Protein AF-A0A0A9WUF3-F1 (afdb_monomer)

Radius of gyration: 30.45 Å; Cα contacts (8 Å, |Δi|>4): 193; chains: 1; bounding box: 45×30×97 Å

Mean predicted aligned error: 12.53 Å

Organism: Lygus hesperus (NCBI:txid30085)

Nearest PDB structures (foldseek):
  1m4u-assembly1_A-2  TM=8.320E-01  e=3.998E-07  Homo sapiens
  7ag0-assembly1_A-2  TM=7.545E-01  e=5.112E-06  Homo sapiens

Structure (mmCIF, N/CA/C/O backbone):
data_AF-A0A0A9WUF3-F1
#
_entry.id   AF-A0A0A9WUF3-F1
#
loop_
_atom_site.group_PDB
_atom_site.id
_atom_site.type_symbol
_atom_site.label_atom_id
_atom_site.label_alt_id
_atom_site.label_comp_id
_atom_site.label_asym_id
_atom_site.label_entity_id
_atom_site.label_seq_id
_atom_site.pdbx_PDB_ins_code
_atom_site.Cartn_x
_atom_site.Cartn_y
_atom_site.Cartn_z
_atom_site.occupancy
_atom_site.B_iso_or_equiv
_atom_site.auth_seq_id
_atom_site.auth_comp_id
_atom_site.auth_asym_id
_atom_site.auth_atom_id
_atom_site.pdbx_PDB_model_num
ATOM 1 N N . ASP A 1 1 ? 13.570 7.208 -29.100 1.00 74.56 1 ASP A N 1
ATOM 2 C CA . ASP A 1 1 ? 14.923 6.915 -28.582 1.00 74.56 1 ASP A CA 1
ATOM 3 C C . ASP A 1 1 ? 14.990 5.511 -27.992 1.00 74.56 1 ASP A C 1
ATOM 5 O O . ASP A 1 1 ? 14.572 5.299 -26.862 1.00 74.56 1 ASP A O 1
ATOM 9 N N . THR A 1 2 ? 15.529 4.544 -28.737 1.00 91.00 2 THR A N 1
ATOM 10 C CA . THR A 1 2 ? 15.518 3.106 -28.384 1.00 91.00 2 THR A CA 1
ATOM 11 C C . THR A 1 2 ? 16.230 2.774 -27.067 1.00 91.00 2 THR A C 1
ATOM 13 O O . THR A 1 2 ? 15.777 1.919 -26.310 1.00 91.00 2 THR A O 1
ATOM 16 N N . VAL A 1 3 ? 17.326 3.473 -26.757 1.00 91.56 3 VAL A N 1
ATOM 17 C CA . VAL A 1 3 ? 18.099 3.275 -25.516 1.00 91.56 3 VAL A CA 1
ATOM 18 C C . VAL A 1 3 ? 17.328 3.763 -24.288 1.00 91.56 3 VAL A C 1
ATOM 20 O O . VAL A 1 3 ? 17.367 3.124 -23.237 1.00 91.56 3 VAL A O 1
ATOM 23 N N . ARG A 1 4 ? 16.597 4.876 -24.420 1.00 92.56 4 ARG A N 1
ATOM 24 C CA . ARG A 1 4 ? 15.766 5.421 -23.340 1.00 92.56 4 ARG A CA 1
ATOM 25 C C . ARG A 1 4 ? 14.640 4.452 -22.996 1.00 92.56 4 ARG A C 1
ATOM 27 O O . ARG A 1 4 ? 14.452 4.149 -21.821 1.00 92.56 4 ARG A O 1
ATOM 34 N N . ASP A 1 5 ? 13.950 3.933 -24.007 1.00 93.19 5 ASP A N 1
ATOM 35 C CA . ASP A 1 5 ? 12.847 2.986 -23.820 1.00 93.19 5 ASP A CA 1
ATOM 36 C C . ASP A 1 5 ? 13.339 1.674 -23.198 1.00 93.19 5 ASP A C 1
ATOM 38 O O . ASP A 1 5 ? 12.719 1.151 -22.270 1.00 93.19 5 ASP A O 1
ATOM 42 N N . TRP A 1 6 ? 14.508 1.187 -23.630 1.00 90.75 6 TRP A N 1
ATOM 43 C CA . TRP A 1 6 ? 15.162 0.028 -23.022 1.00 90.75 6 TRP A CA 1
ATOM 44 C C . TRP A 1 6 ? 15.483 0.253 -21.539 1.00 90.75 6 TRP A C 1
ATOM 46 O O . TRP A 1 6 ? 15.194 -0.608 -20.705 1.00 90.75 6 TRP A O 1
ATOM 56 N N . LEU A 1 7 ? 16.041 1.417 -21.190 1.00 90.75 7 LEU A N 1
ATOM 57 C CA . LEU A 1 7 ? 16.404 1.733 -19.809 1.00 90.75 7 LEU A CA 1
ATOM 58 C C . LEU A 1 7 ? 15.163 1.859 -18.918 1.00 90.75 7 LEU A C 1
ATOM 60 O O . LEU A 1 7 ? 15.149 1.322 -17.810 1.00 90.75 7 LEU A O 1
ATOM 64 N N . VAL A 1 8 ? 14.105 2.510 -19.414 1.00 91.69 8 VAL A N 1
ATOM 65 C CA . VAL A 1 8 ? 12.817 2.616 -18.713 1.00 91.69 8 VAL A CA 1
ATOM 66 C C . VAL A 1 8 ? 12.200 1.235 -18.524 1.00 91.69 8 VAL A C 1
ATOM 68 O O . VAL A 1 8 ? 11.824 0.889 -17.406 1.00 91.69 8 VAL A O 1
ATOM 71 N N . SER A 1 9 ? 12.149 0.409 -19.571 1.00 89.88 9 SER A N 1
ATOM 72 C CA . SER A 1 9 ? 11.606 -0.949 -19.477 1.00 89.88 9 SER A CA 1
ATOM 73 C C . SER A 1 9 ? 12.379 -1.818 -18.484 1.00 89.88 9 SER A C 1
ATOM 75 O O . SER A 1 9 ? 11.768 -2.645 -17.813 1.00 89.88 9 SER A O 1
ATOM 77 N N . ARG A 1 10 ? 13.702 -1.648 -18.380 1.00 89.44 10 ARG A N 1
ATOM 78 C CA . ARG A 1 10 ? 14.541 -2.406 -17.443 1.00 89.44 10 ARG A CA 1
ATOM 79 C C . ARG A 1 10 ? 14.399 -1.920 -15.999 1.00 89.44 10 ARG A C 1
ATOM 81 O O . ARG A 1 10 ? 14.361 -2.743 -15.088 1.00 89.44 10 ARG A O 1
ATOM 88 N N . GLY A 1 11 ? 14.312 -0.604 -15.807 1.00 90.88 11 GLY A N 1
ATOM 89 C CA . GLY A 1 11 ? 14.144 0.031 -14.497 1.00 90.88 11 GLY A CA 1
ATOM 90 C C . GLY A 1 11 ? 12.727 -0.066 -13.927 1.00 90.88 11 GLY A C 1
ATOM 91 O O . GLY A 1 11 ? 12.537 0.122 -12.725 1.00 90.88 11 GLY A O 1
ATOM 92 N N . THR A 1 12 ? 11.732 -0.366 -14.765 1.00 91.50 12 THR A N 1
ATOM 93 C CA . THR A 1 12 ? 10.333 -0.484 -14.343 1.00 91.50 12 THR A CA 1
ATOM 94 C C . THR A 1 12 ? 10.093 -1.815 -13.639 1.00 91.50 12 THR A C 1
ATOM 96 O O . THR A 1 12 ? 10.301 -2.887 -14.203 1.00 91.50 12 THR A O 1
ATOM 99 N N . CYS A 1 13 ? 9.603 -1.746 -12.402 1.00 93.19 13 CYS A N 1
ATOM 100 C CA . CYS 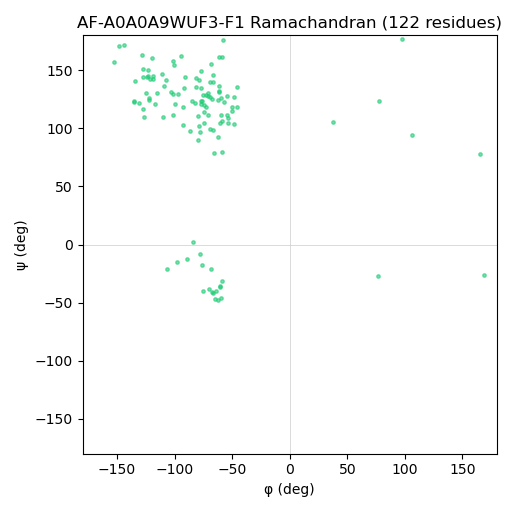A 1 13 ? 9.272 -2.920 -11.606 1.00 93.19 13 CYS A CA 1
ATOM 101 C C . CYS A 1 13 ? 7.798 -3.310 -11.789 1.00 93.19 13 CYS A C 1
ATOM 103 O O . CYS A 1 13 ? 6.921 -2.524 -11.425 1.00 93.19 13 CYS A O 1
ATOM 105 N N . PRO A 1 14 ? 7.496 -4.513 -12.310 1.00 92.50 14 PRO A N 1
ATOM 106 C CA . PRO A 1 14 ? 6.120 -4.972 -12.427 1.00 92.50 14 PRO A CA 1
ATOM 107 C C . PRO A 1 14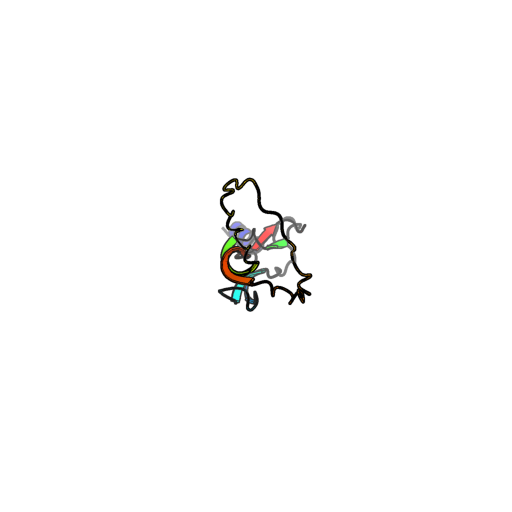 ? 5.499 -5.204 -11.043 1.00 92.50 14 PRO A C 1
ATOM 109 O O . PRO A 1 14 ? 6.139 -5.743 -10.134 1.00 92.50 14 PRO A O 1
ATOM 112 N N . ILE A 1 15 ? 4.232 -4.818 -10.891 1.00 94.56 15 ILE A N 1
ATOM 113 C CA . ILE A 1 15 ? 3.473 -4.964 -9.645 1.00 94.56 15 ILE A CA 1
ATOM 114 C C . I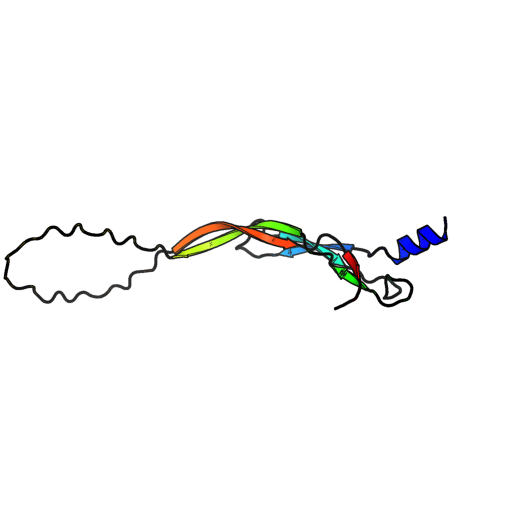LE A 1 15 ? 2.196 -5.763 -9.878 1.00 94.56 15 ILE A C 1
ATOM 116 O O . ILE A 1 15 ? 1.596 -5.715 -10.949 1.00 94.56 15 ILE A O 1
ATOM 120 N N . SER A 1 16 ? 1.764 -6.478 -8.847 1.00 95.62 16 SER A N 1
ATOM 121 C CA . SER A 1 16 ? 0.453 -7.121 -8.783 1.00 95.62 16 SER A CA 1
ATOM 122 C C . SER A 1 16 ? -0.291 -6.629 -7.546 1.00 95.62 16 SER A C 1
ATOM 124 O O . SER A 1 16 ? 0.326 -6.354 -6.519 1.00 95.62 16 SER A O 1
ATOM 126 N N . TYR A 1 17 ? -1.612 -6.489 -7.625 1.00 95.31 17 TYR A N 1
ATOM 127 C CA . TYR A 1 17 ? -2.416 -6.089 -6.472 1.00 95.31 17 TYR A CA 1
ATOM 128 C C . TYR A 1 17 ? -3.024 -7.312 -5.801 1.00 95.31 17 TYR A C 1
ATOM 130 O O . TYR A 1 17 ? -3.685 -8.123 -6.447 1.00 95.31 17 TYR A O 1
ATOM 138 N N . ALA A 1 18 ? -2.843 -7.405 -4.489 1.00 95.56 18 ALA A N 1
ATOM 139 C CA . ALA A 1 18 ? -3.431 -8.443 -3.661 1.00 95.56 18 ALA A CA 1
ATOM 140 C C . ALA A 1 18 ? -4.251 -7.817 -2.531 1.00 95.56 18 ALA A C 1
ATOM 142 O O . ALA A 1 18 ? -3.890 -6.780 -1.971 1.00 95.56 18 ALA A O 1
ATOM 143 N N . TRP A 1 19 ? -5.359 -8.458 -2.172 1.00 95.56 19 TRP A N 1
ATOM 144 C CA . TRP A 1 19 ? -6.138 -8.078 -0.999 1.00 95.56 19 TRP A CA 1
ATOM 145 C C . TRP A 1 19 ? -5.554 -8.742 0.245 1.00 95.56 19 TRP A C 1
ATOM 147 O O . TRP A 1 19 ? -5.433 -9.964 0.309 1.00 95.56 19 TRP A O 1
ATOM 157 N N . ARG A 1 20 ? -5.200 -7.930 1.241 1.00 94.69 20 ARG A N 1
ATOM 158 C CA . ARG A 1 20 ? -4.725 -8.385 2.548 1.00 94.69 20 ARG A CA 1
ATOM 159 C C . ARG A 1 20 ? -5.843 -8.240 3.574 1.00 94.69 20 ARG A C 1
ATOM 161 O O . A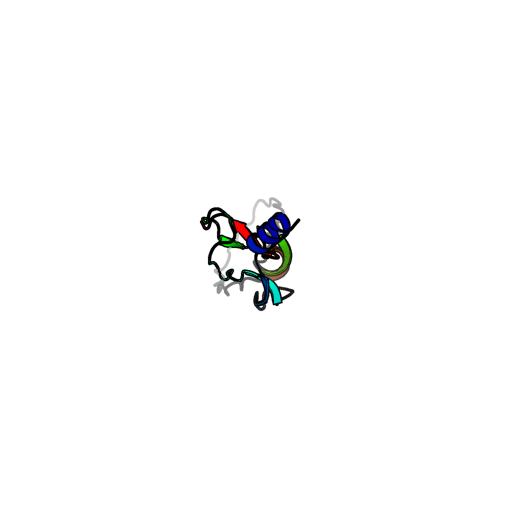RG A 1 20 ? -6.450 -7.176 3.670 1.00 94.69 20 ARG A O 1
ATOM 168 N N . ASP A 1 21 ? -6.083 -9.297 4.342 1.00 95.81 21 ASP A N 1
ATOM 169 C CA . ASP A 1 21 ? -7.008 -9.284 5.477 1.00 95.81 21 ASP A CA 1
ATOM 170 C C . ASP A 1 21 ? -6.314 -8.711 6.725 1.00 95.81 21 ASP A C 1
ATOM 172 O O . ASP A 1 21 ? -5.283 -9.227 7.161 1.00 95.81 21 ASP A O 1
ATOM 176 N N . LEU A 1 22 ? -6.869 -7.642 7.298 1.00 94.12 22 LEU A N 1
ATOM 177 C CA . LEU A 1 22 ? -6.425 -7.035 8.558 1.00 94.12 22 LEU A CA 1
ATOM 178 C C . LEU A 1 22 ? -7.106 -7.647 9.794 1.00 94.12 22 LEU A C 1
ATOM 180 O O . LEU A 1 22 ? -6.666 -7.408 10.919 1.00 94.12 22 LEU A O 1
ATOM 184 N N . GLY A 1 23 ? -8.166 -8.434 9.600 1.00 94.50 23 GLY A N 1
ATOM 185 C CA . GLY A 1 23 ? -8.945 -9.075 10.656 1.00 94.50 23 GLY A CA 1
ATOM 186 C C . GLY A 1 23 ? -10.220 -8.322 11.055 1.00 94.50 23 GLY A C 1
ATOM 187 O O . GLY A 1 23 ? -10.533 -7.241 10.561 1.00 94.50 23 GLY A O 1
ATOM 188 N N . SER A 1 24 ? -10.982 -8.916 11.979 1.00 94.56 24 SER A N 1
ATOM 189 C CA . SER A 1 24 ? -12.295 -8.415 12.428 1.00 94.56 24 SER A CA 1
ATOM 190 C C . SER A 1 24 ? -12.240 -7.110 13.221 1.00 94.56 24 SER A C 1
ATOM 192 O O . SER A 1 24 ? -13.238 -6.399 13.307 1.00 94.56 24 SER A O 1
ATOM 194 N N . ASP A 1 25 ? -11.083 -6.796 13.798 1.00 95.19 25 ASP A N 1
ATOM 195 C CA . ASP A 1 25 ? -10.881 -5.578 14.581 1.00 95.19 25 ASP A CA 1
ATOM 196 C C . ASP A 1 25 ? -10.537 -4.372 13.701 1.00 95.19 25 ASP A C 1
ATOM 198 O O . ASP A 1 25 ? -10.278 -3.297 14.236 1.00 95.19 25 ASP A O 1
ATOM 202 N N . PHE A 1 26 ? -10.508 -4.518 12.375 1.00 96.31 26 PHE A N 1
ATOM 203 C CA . PHE A 1 26 ? -10.186 -3.442 11.446 1.00 96.31 26 PHE A CA 1
ATOM 204 C C . PHE A 1 26 ? -11.320 -3.183 10.459 1.00 96.31 26 PHE A C 1
ATOM 206 O O . PHE A 1 26 ? -11.983 -4.102 9.977 1.00 96.31 26 PHE A O 1
ATOM 213 N N . TRP A 1 27 ? -11.529 -1.906 10.146 1.00 95.00 27 TRP A N 1
ATOM 214 C CA . TRP A 1 27 ? -12.4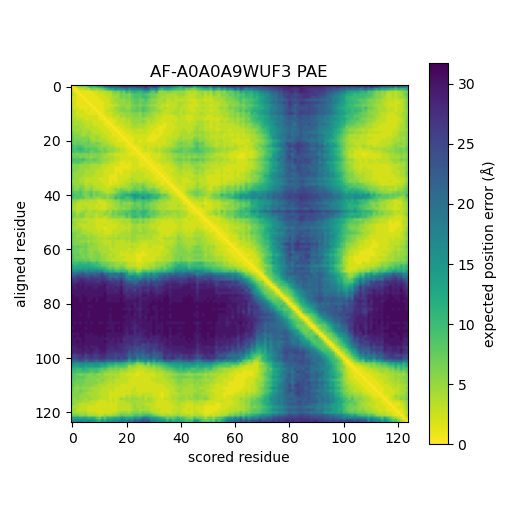93 -1.467 9.148 1.00 95.00 27 TRP A CA 1
ATOM 215 C C . TRP A 1 27 ? -11.869 -0.390 8.239 1.00 95.00 27 TRP A C 1
ATOM 217 O O . TRP A 1 27 ? -11.437 0.648 8.751 1.00 95.00 27 TRP A O 1
ATOM 227 N N . PRO A 1 28 ? -11.817 -0.592 6.907 1.00 95.38 28 PRO A N 1
ATOM 228 C CA . PRO A 1 28 ? -12.204 -1.807 6.185 1.00 95.38 28 PRO A CA 1
ATOM 229 C C . PRO A 1 28 ? -11.277 -2.991 6.512 1.00 95.38 28 PRO A C 1
ATOM 231 O O . PRO A 1 28 ? -10.085 -2.817 6.749 1.00 95.38 28 PRO A O 1
ATOM 234 N N . ARG A 1 29 ? -11.843 -4.204 6.535 1.00 95.50 29 ARG A N 1
ATOM 235 C CA . ARG A 1 29 ? -11.112 -5.442 6.855 1.00 95.50 29 ARG A CA 1
ATOM 236 C C . ARG A 1 29 ? -10.086 -5.807 5.782 1.00 95.50 29 ARG A C 1
ATOM 238 O O . ARG A 1 29 ? -8.989 -6.242 6.103 1.00 95.50 29 ARG A O 1
ATOM 245 N N . TRP A 1 30 ? -10.453 -5.635 4.517 1.00 95.38 30 TRP A N 1
ATOM 246 C CA . TRP A 1 30 ? -9.611 -5.973 3.376 1.00 95.38 30 TRP A CA 1
ATOM 247 C C . TRP A 1 30 ? -8.974 -4.715 2.810 1.00 95.38 30 TRP A C 1
ATOM 249 O O . TRP A 1 30 ? -9.669 -3.741 2.518 1.00 95.38 30 TRP A O 1
ATOM 259 N N . VAL A 1 31 ? -7.657 -4.750 2.631 1.00 95.25 31 VAL A N 1
ATOM 260 C CA . VAL A 1 31 ? -6.887 -3.629 2.091 1.00 95.25 31 VAL A CA 1
ATOM 261 C C . VAL A 1 31 ? -6.079 -4.085 0.887 1.00 95.25 31 VAL A C 1
ATOM 263 O O . VAL A 1 31 ? -5.381 -5.100 0.933 1.00 95.25 31 VAL A O 1
ATOM 266 N N . ARG A 1 32 ? -6.173 -3.326 -0.206 1.00 94.88 32 ARG A N 1
ATOM 267 C CA . ARG A 1 32 ? -5.431 -3.590 -1.438 1.00 94.88 32 ARG A CA 1
ATOM 268 C C . ARG A 1 32 ? -3.970 -3.195 -1.242 1.00 94.88 32 ARG A C 1
ATOM 270 O O . ARG A 1 32 ? -3.685 -2.035 -0.980 1.00 94.88 32 ARG A O 1
ATOM 277 N N . THR A 1 33 ? -3.067 -4.156 -1.384 1.00 95.06 33 THR A N 1
ATOM 278 C CA . THR A 1 33 ? -1.614 -3.982 -1.253 1.00 95.06 33 THR A CA 1
ATOM 279 C C . THR A 1 33 ? -0.927 -4.336 -2.568 1.00 95.06 33 THR A C 1
ATOM 281 O O . THR A 1 33 ? -1.339 -5.285 -3.239 1.00 95.06 33 THR A O 1
ATOM 284 N N . ALA A 1 34 ? 0.121 -3.602 -2.933 1.00 95.25 34 ALA A N 1
ATOM 285 C CA . ALA A 1 34 ? 0.985 -3.952 -4.052 1.00 95.25 34 ALA A CA 1
ATOM 286 C C . ALA A 1 34 ? 2.026 -5.006 -3.651 1.00 95.25 34 ALA A C 1
ATOM 288 O O . ALA A 1 34 ? 2.671 -4.920 -2.604 1.00 95.25 34 ALA A O 1
ATOM 289 N N . VAL A 1 35 ? 2.192 -5.997 -4.517 1.00 94.62 35 VAL A N 1
ATOM 290 C CA . VAL A 1 35 ? 3.173 -7.074 -4.417 1.00 94.62 35 VAL A CA 1
ATOM 291 C C . VAL A 1 35 ? 4.117 -6.960 -5.609 1.00 94.62 35 VAL A C 1
ATOM 293 O O . VAL A 1 35 ? 3.681 -7.015 -6.762 1.00 94.62 35 VAL A O 1
ATOM 296 N N . CYS A 1 36 ? 5.409 -6.796 -5.323 1.00 93.62 36 CYS A N 1
ATOM 297 C CA . CYS A 1 36 ? 6.439 -6.639 -6.345 1.00 93.62 36 CYS A CA 1
ATOM 298 C C . CYS A 1 36 ? 6.745 -7.973 -7.014 1.00 93.62 36 CYS A C 1
ATOM 300 O O . CYS A 1 36 ? 7.041 -8.964 -6.341 1.00 93.62 36 CYS A O 1
ATOM 302 N N . LEU A 1 37 ? 6.707 -7.983 -8.342 1.00 91.94 37 LEU A N 1
ATOM 303 C CA . LEU A 1 37 ? 7.130 -9.122 -9.141 1.00 91.94 37 LEU A CA 1
ATOM 304 C C . LEU A 1 37 ? 8.617 -8.970 -9.477 1.00 91.94 37 LEU A C 1
ATOM 306 O O . LEU A 1 37 ? 9.118 -7.863 -9.685 1.00 91.94 37 LEU A O 1
ATOM 310 N N . ARG A 1 38 ? 9.344 -10.090 -9.516 1.00 87.00 38 ARG A N 1
ATOM 311 C CA . ARG A 1 38 ? 10.755 -10.068 -9.914 1.00 87.00 38 ARG A CA 1
ATOM 312 C C . ARG A 1 38 ? 10.868 -9.944 -11.437 1.00 87.00 38 ARG A C 1
ATOM 314 O O . ARG A 1 38 ? 10.169 -10.674 -12.140 1.00 87.00 38 ARG A O 1
ATOM 321 N N . PRO A 1 39 ? 11.749 -9.067 -11.950 1.00 85.88 39 PRO A N 1
ATOM 322 C CA . PRO A 1 39 ? 12.009 -8.984 -13.379 1.00 85.88 39 PRO A CA 1
ATOM 323 C C . PRO A 1 39 ? 12.735 -10.252 -13.872 1.00 85.88 39 PRO A C 1
ATOM 325 O O . PRO A 1 39 ? 13.451 -10.881 -13.087 1.00 85.88 39 PRO A O 1
ATOM 328 N N . PRO A 1 40 ? 12.624 -10.611 -15.166 1.00 81.88 40 PRO A N 1
ATOM 329 C CA . PRO A 1 40 ? 13.230 -11.829 -15.722 1.00 81.88 40 PRO A CA 1
ATOM 330 C C . PRO A 1 40 ? 14.753 -11.898 -15.554 1.00 81.88 40 PRO A C 1
ATOM 332 O O . PRO A 1 40 ? 15.321 -12.970 -15.386 1.00 81.88 40 PRO A O 1
ATOM 335 N N . THR A 1 41 ? 15.419 -10.742 -15.569 1.00 81.94 41 THR A N 1
ATOM 336 C CA . THR A 1 41 ? 16.872 -10.592 -15.401 1.00 81.94 41 THR A CA 1
ATOM 337 C C . THR A 1 41 ? 17.337 -10.705 -13.948 1.00 81.94 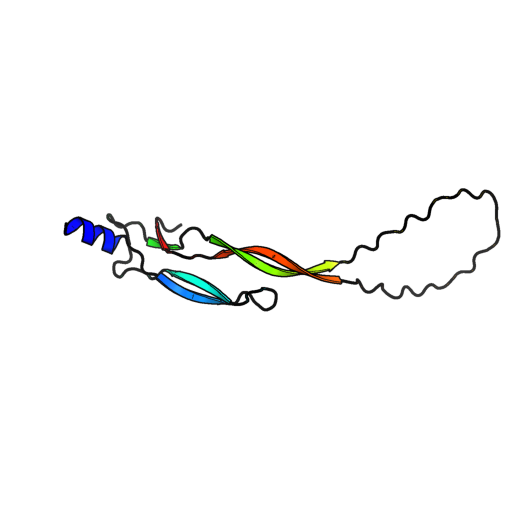41 THR A C 1
ATOM 339 O O . THR A 1 41 ? 18.537 -10.666 -13.693 1.00 81.94 41 THR A O 1
ATOM 342 N N . GLY A 1 42 ? 16.418 -10.760 -12.979 1.00 84.06 42 GLY A N 1
ATOM 343 C CA . GLY A 1 42 ? 16.719 -10.751 -11.543 1.00 84.06 42 GLY A CA 1
ATOM 344 C C . GLY A 1 42 ? 17.094 -9.376 -10.970 1.00 84.06 42 GLY A C 1
ATOM 345 O O . GLY A 1 42 ? 16.807 -9.117 -9.803 1.00 84.06 42 GLY A O 1
ATOM 346 N N . THR A 1 43 ? 17.656 -8.469 -11.779 1.00 89.94 43 THR A N 1
ATOM 347 C CA . THR A 1 43 ? 17.989 -7.085 -11.390 1.00 89.94 43 THR A CA 1
ATOM 348 C C . THR A 1 43 ? 17.234 -6.056 -12.230 1.00 89.94 43 THR A C 1
ATOM 350 O O . THR A 1 43 ? 17.041 -6.257 -13.431 1.00 89.94 43 THR A O 1
ATOM 353 N N . CYS A 1 44 ? 16.857 -4.933 -11.614 1.00 92.06 44 CYS A N 1
ATOM 354 C CA . CYS A 1 44 ? 16.173 -3.813 -12.279 1.00 92.06 44 CYS A CA 1
ATOM 355 C C . CYS A 1 44 ? 17.126 -2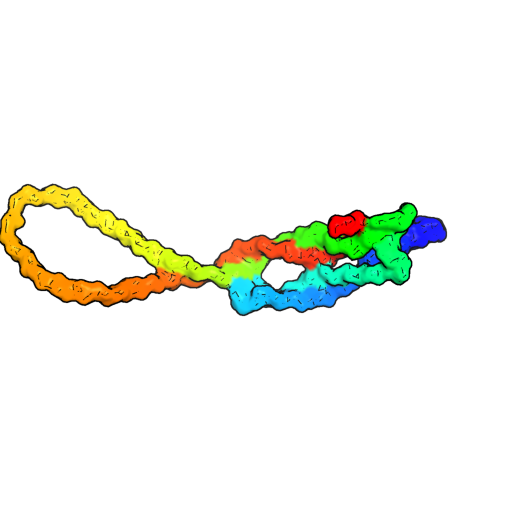.671 -12.685 1.00 92.06 44 CYS A C 1
ATOM 357 O O . CYS A 1 44 ? 16.772 -1.834 -13.507 1.00 92.06 44 CYS A O 1
ATOM 359 N N . SER A 1 45 ? 18.354 -2.630 -12.154 1.00 91.44 45 SER A N 1
ATOM 360 C CA . SER A 1 45 ? 19.349 -1.609 -12.513 1.00 91.44 45 SER A CA 1
ATOM 361 C C . SER A 1 45 ? 20.306 -2.057 -13.617 1.00 91.44 45 SER A C 1
ATOM 363 O O . SER A 1 45 ? 20.490 -3.253 -13.886 1.00 91.44 45 SER A O 1
ATOM 365 N N . TRP A 1 46 ? 20.959 -1.062 -14.220 1.00 88.75 46 TRP A N 1
ATOM 366 C CA . TRP A 1 46 ? 22.156 -1.220 -15.036 1.00 88.75 46 TRP A CA 1
ATOM 367 C C . TRP A 1 46 ? 23.221 -0.205 -14.569 1.00 88.75 46 TRP A C 1
ATOM 369 O O . TRP A 1 46 ? 22.930 0.990 -14.593 1.00 88.75 46 TRP A O 1
ATOM 379 N N . PRO A 1 47 ? 24.425 -0.634 -14.142 1.00 90.25 47 PRO A N 1
ATOM 380 C CA . PRO A 1 47 ? 24.863 -2.017 -13.938 1.00 90.25 47 PRO A CA 1
ATOM 381 C C . PRO A 1 47 ? 24.002 -2.810 -12.928 1.00 90.25 47 PRO A C 1
ATOM 383 O O . PRO A 1 47 ? 23.246 -2.217 -12.149 1.00 90.25 47 PRO A O 1
ATOM 386 N N . PRO A 1 48 ? 24.064 -4.154 -12.950 1.00 89.38 48 PRO A N 1
ATOM 387 C CA . PRO A 1 48 ? 23.316 -4.996 -12.017 1.00 89.38 48 PRO A CA 1
ATOM 388 C C . PRO A 1 48 ? 23.721 -4.728 -10.560 1.00 89.38 48 PRO A C 1
ATOM 390 O O . PRO A 1 48 ? 24.904 -4.619 -10.257 1.00 89.38 48 PRO A O 1
ATOM 393 N N . GLY A 1 49 ? 22.741 -4.644 -9.660 1.00 88.94 49 GLY A N 1
ATOM 394 C CA . GLY A 1 49 ? 22.983 -4.439 -8.225 1.00 88.94 49 GLY A CA 1
ATOM 395 C C . GLY A 1 49 ? 21.726 -4.095 -7.424 1.00 88.94 49 GLY A C 1
ATOM 396 O O . GLY A 1 49 ? 21.641 -4.411 -6.242 1.00 88.94 49 GLY A O 1
ATOM 397 N N . MET A 1 50 ? 20.716 -3.508 -8.069 1.00 92.00 50 MET A N 1
ATOM 398 C CA . MET A 1 50 ? 19.419 -3.217 -7.455 1.00 92.00 50 MET A CA 1
ATOM 399 C C . MET A 1 50 ? 18.363 -4.254 -7.834 1.00 92.00 50 MET A C 1
ATOM 401 O O . MET A 1 50 ? 18.411 -4.875 -8.904 1.00 92.00 50 MET A O 1
ATOM 405 N N . SER A 1 51 ? 17.363 -4.389 -6.968 1.00 93.38 51 SER A N 1
ATOM 406 C CA . SER A 1 51 ? 16.219 -5.278 -7.154 1.00 93.38 51 SER A CA 1
ATOM 407 C C . SER A 1 51 ? 14.904 -4.525 -6.956 1.00 93.38 51 SER A C 1
ATOM 409 O O . SER A 1 51 ? 14.870 -3.423 -6.409 1.00 93.38 51 SER A O 1
ATOM 411 N N . CYS A 1 52 ? 13.810 -5.109 -7.436 1.00 93.38 52 CYS A N 1
ATOM 412 C CA . CYS A 1 52 ? 12.486 -4.542 -7.230 1.00 93.38 52 CYS A CA 1
ATOM 413 C C . CYS A 1 52 ? 12.036 -4.777 -5.789 1.00 93.38 52 CYS A C 1
ATOM 415 O O . CYS A 1 52 ? 11.791 -5.918 -5.391 1.00 93.38 52 CYS A O 1
ATOM 417 N N . VAL A 1 53 ? 11.904 -3.692 -5.031 1.00 93.56 53 VAL A N 1
ATOM 418 C CA . VAL A 1 53 ? 11.450 -3.698 -3.637 1.00 93.56 53 VAL A CA 1
ATOM 419 C C . VAL A 1 53 ? 10.177 -2.874 -3.489 1.00 93.56 53 VAL A C 1
ATOM 421 O O . VAL A 1 53 ? 9.849 -2.042 -4.338 1.00 93.56 53 VAL A O 1
ATOM 424 N N . SER A 1 54 ? 9.436 -3.106 -2.406 1.00 94.06 54 SER A N 1
ATOM 425 C CA . SER A 1 54 ? 8.257 -2.302 -2.090 1.00 94.06 54 SER A CA 1
ATOM 426 C C . SER A 1 54 ? 8.650 -0.843 -1.887 1.00 94.06 54 SER A C 1
ATOM 428 O O . SER A 1 54 ? 9.591 -0.542 -1.151 1.00 94.06 54 SER A O 1
ATOM 430 N N . ALA A 1 55 ? 7.909 0.063 -2.523 1.00 93.25 55 ALA A N 1
ATOM 431 C CA . ALA A 1 55 ? 8.050 1.489 -2.280 1.00 93.25 55 ALA A CA 1
ATOM 432 C C . ALA A 1 55 ? 7.719 1.823 -0.811 1.00 93.25 55 ALA A C 1
ATOM 434 O O . ALA A 1 55 ? 7.030 1.040 -0.139 1.00 93.25 55 ALA A O 1
ATOM 435 N N . PRO A 1 56 ? 8.155 2.992 -0.306 1.00 92.56 56 PRO A N 1
ATOM 436 C CA . PRO A 1 56 ? 7.725 3.483 0.995 1.00 92.56 56 PRO A CA 1
ATOM 437 C C . PRO A 1 56 ? 6.194 3.409 1.127 1.00 92.56 56 PRO A C 1
ATOM 439 O O . PRO A 1 56 ? 5.477 3.897 0.248 1.00 92.56 56 PRO A O 1
ATOM 442 N N . PRO A 1 57 ? 5.669 2.778 2.191 1.00 94.38 57 PRO A N 1
ATOM 443 C CA . PRO A 1 57 ? 4.240 2.548 2.310 1.00 94.38 57 PRO A CA 1
ATOM 444 C C . PRO A 1 57 ? 3.492 3.863 2.532 1.00 94.38 57 PRO A C 1
ATOM 446 O O . PRO A 1 57 ? 3.914 4.715 3.322 1.00 94.38 57 PRO A O 1
ATOM 449 N N . LYS A 1 58 ? 2.329 4.006 1.893 1.00 94.50 58 LYS A N 1
ATOM 450 C CA . LYS A 1 58 ? 1.404 5.102 2.193 1.00 94.50 58 LYS A CA 1
ATOM 451 C C . LYS A 1 58 ? 0.581 4.748 3.424 1.00 94.50 58 LYS A C 1
ATOM 453 O O . LYS A 1 58 ? 0.216 3.596 3.641 1.00 94.50 58 LYS A O 1
ATOM 458 N N . HIS A 1 59 ? 0.298 5.743 4.255 1.00 95.62 59 HIS A N 1
ATOM 459 C CA . HIS A 1 59 ? -0.454 5.536 5.488 1.00 95.62 59 HIS A CA 1
ATOM 460 C C . HIS A 1 59 ? -1.941 5.762 5.237 1.00 95.62 59 HIS A C 1
ATOM 462 O O . HIS A 1 59 ? -2.403 6.902 5.170 1.00 95.62 59 HIS A O 1
ATOM 468 N N . LEU A 1 60 ? -2.697 4.672 5.132 1.00 93.88 60 LEU A N 1
ATOM 469 C CA . LEU A 1 60 ? -4.151 4.737 5.060 1.00 93.88 60 LEU A CA 1
ATOM 470 C C . LEU A 1 60 ? -4.734 4.950 6.459 1.00 93.88 60 LEU A C 1
ATOM 472 O O . LEU A 1 60 ? -4.258 4.383 7.441 1.00 93.88 60 LEU A O 1
ATOM 476 N N . GLN A 1 61 ? -5.788 5.757 6.555 1.00 96.00 61 GLN A N 1
ATOM 477 C CA . GLN A 1 61 ? -6.526 5.946 7.802 1.00 96.00 61 GLN A CA 1
ATOM 478 C C . GLN A 1 61 ? -7.593 4.859 7.922 1.00 96.00 61 GLN A C 1
ATOM 480 O O . GLN A 1 61 ? -8.675 4.979 7.348 1.00 96.00 61 GLN A O 1
ATOM 485 N N . VAL A 1 62 ? -7.284 3.803 8.671 1.00 95.88 62 VAL A N 1
ATOM 486 C CA . VAL A 1 62 ? -8.223 2.707 8.947 1.00 95.88 62 VAL A CA 1
ATOM 487 C C . VAL A 1 62 ? -8.819 2.863 10.340 1.00 95.88 62 VAL A C 1
ATOM 489 O O . VAL A 1 62 ? -8.252 3.519 11.216 1.00 95.88 62 VAL A O 1
ATOM 492 N N . LEU A 1 63 ? -9.977 2.261 10.571 1.00 97.12 63 LEU A N 1
ATOM 493 C CA . LEU A 1 63 ? -10.563 2.170 11.899 1.00 97.12 63 LEU A CA 1
ATOM 494 C C . LEU A 1 63 ? -10.110 0.874 12.562 1.00 97.12 63 LEU A C 1
ATOM 496 O O . LEU A 1 63 ? -10.165 -0.189 11.954 1.00 97.12 63 LEU A O 1
ATOM 500 N N . ARG A 1 64 ? -9.713 0.958 13.828 1.00 96.88 64 ARG A N 1
ATOM 501 C CA . ARG A 1 64 ? -9.413 -0.191 14.680 1.00 96.88 64 ARG A CA 1
ATOM 502 C C . ARG A 1 64 ? -10.397 -0.256 15.841 1.00 96.88 64 ARG A C 1
ATOM 504 O O . ARG A 1 64 ? -10.593 0.736 16.543 1.00 96.88 64 ARG A O 1
ATOM 511 N N . TRP A 1 65 ? -10.997 -1.412 16.077 1.00 95.69 65 TRP A N 1
ATOM 512 C CA . TRP A 1 65 ? -11.838 -1.671 17.233 1.00 95.69 65 TRP A CA 1
ATOM 513 C C . TRP A 1 65 ? -10.955 -1.781 18.470 1.00 95.69 65 TRP A C 1
ATOM 515 O O . TRP A 1 65 ? -10.048 -2.610 18.547 1.00 95.69 65 TRP A O 1
ATOM 525 N N . HIS A 1 66 ? -11.164 -0.894 19.438 1.00 94.25 66 HIS A N 1
ATOM 526 C CA . HIS A 1 66 ? -10.279 -0.793 20.588 1.00 94.25 66 HIS A CA 1
ATOM 527 C C . HIS A 1 66 ? -11.059 -0.679 21.897 1.00 94.25 66 HIS A C 1
ATOM 529 O O . HIS A 1 66 ? -11.849 0.246 22.096 1.00 94.25 66 HIS A O 1
ATOM 535 N N . CYS A 1 67 ? -10.795 -1.606 22.821 1.00 91.69 67 CYS A N 1
ATOM 536 C CA . CYS A 1 67 ? -11.434 -1.681 24.131 1.00 91.69 67 CYS A CA 1
ATOM 537 C C . CYS A 1 67 ? -10.555 -1.084 25.235 1.00 91.69 67 CYS A C 1
ATOM 539 O O . CYS A 1 67 ? -9.464 -1.576 25.516 1.00 91.69 67 CYS A O 1
ATOM 541 N N . ARG A 1 68 ? -11.060 -0.061 25.933 1.00 88.38 68 ARG A N 1
ATOM 542 C CA . ARG A 1 68 ? -10.388 0.567 27.082 1.00 88.38 68 ARG A CA 1
ATOM 543 C C . ARG A 1 68 ? -11.122 0.286 28.383 1.00 88.38 68 ARG A C 1
ATOM 545 O O . ARG A 1 68 ? -12.351 0.218 28.433 1.00 88.38 68 ARG A O 1
ATOM 552 N N . LEU A 1 69 ? -10.369 0.167 29.473 1.00 85.50 69 LEU A N 1
ATOM 553 C CA . LEU A 1 69 ? -10.944 0.011 30.802 1.00 85.50 69 LEU A CA 1
ATOM 554 C C . LEU A 1 69 ? -11.637 1.310 31.241 1.00 85.50 69 LEU A C 1
ATOM 556 O O . LEU A 1 69 ? -11.023 2.377 31.268 1.00 85.50 69 LEU A O 1
ATOM 560 N N . ARG A 1 70 ? -12.907 1.231 31.650 1.00 72.38 70 ARG A N 1
ATOM 561 C CA . ARG A 1 70 ? -13.634 2.380 32.202 1.00 72.38 70 ARG A CA 1
ATOM 562 C C . ARG A 1 70 ? -13.037 2.737 33.569 1.00 72.38 70 ARG A C 1
ATOM 564 O O . ARG A 1 70 ? -13.370 2.104 34.573 1.00 72.38 70 ARG A O 1
ATOM 571 N N . LYS A 1 71 ? -12.170 3.758 33.624 1.00 68.25 71 LYS A N 1
ATOM 572 C CA . LYS A 1 71 ? -11.731 4.359 34.894 1.00 68.25 71 LYS A CA 1
ATOM 573 C C . LYS A 1 71 ? -12.981 4.834 35.639 1.00 68.25 71 LYS A C 1
ATOM 575 O O . LYS A 1 71 ? -13.793 5.581 35.095 1.00 68.25 71 LYS A O 1
ATOM 580 N N . LYS A 1 72 ? -13.183 4.352 36.866 1.00 61.66 72 LYS A N 1
ATOM 581 C CA . LYS A 1 72 ? -14.212 4.912 37.743 1.00 61.66 72 LYS A CA 1
ATOM 582 C C . LYS A 1 72 ? -13.692 6.280 38.157 1.00 61.66 72 LYS A C 1
ATOM 584 O O . LYS A 1 72 ? -12.692 6.329 38.869 1.00 61.66 72 LYS A O 1
ATOM 589 N N . SER A 1 73 ? -14.316 7.362 37.693 1.00 59.69 73 SER A N 1
ATOM 590 C CA . SER A 1 73 ? -14.115 8.662 38.323 1.00 59.69 73 SER A CA 1
ATOM 591 C C . SER A 1 73 ? -14.437 8.460 39.800 1.00 59.69 73 SER A C 1
ATOM 593 O O . SER A 1 73 ? -15.562 8.114 40.169 1.00 59.69 73 SER A O 1
ATOM 595 N N . LYS A 1 74 ? -13.417 8.540 40.658 1.00 55.22 74 LYS A N 1
ATOM 596 C CA . LYS A 1 74 ? -13.658 8.704 42.084 1.00 55.22 74 LYS A CA 1
ATOM 597 C C . LYS A 1 74 ? -14.425 10.024 42.165 1.00 55.22 74 LYS A C 1
ATOM 599 O O . LYS A 1 74 ? -13.830 11.069 41.938 1.00 55.22 74 LYS A O 1
ATOM 604 N N . ARG A 1 75 ? -15.745 9.986 42.393 1.00 53.62 75 ARG A N 1
ATOM 605 C CA . ARG A 1 75 ? -16.445 11.144 42.957 1.00 53.62 75 ARG A CA 1
ATOM 606 C C . ARG A 1 75 ? -15.656 11.461 44.228 1.00 53.62 75 ARG A C 1
ATOM 608 O O . ARG A 1 75 ? -15.704 10.663 45.163 1.00 53.62 75 ARG A O 1
ATOM 615 N N . LYS A 1 76 ? -14.839 12.521 44.209 1.00 48.34 76 LYS A N 1
ATOM 616 C CA . LYS A 1 76 ? -14.318 13.143 45.428 1.00 48.34 76 LYS A CA 1
ATOM 617 C C . LYS A 1 76 ? -15.577 13.432 46.247 1.00 48.34 76 LYS A C 1
ATOM 619 O O . LYS A 1 76 ? -16.406 14.220 45.801 1.00 48.34 76 LYS A O 1
ATOM 624 N N . LYS A 1 77 ? -15.800 12.704 47.345 1.00 45.41 77 LYS A N 1
ATOM 625 C CA . LYS A 1 77 ? -16.700 13.216 48.378 1.00 45.41 77 LYS A CA 1
ATOM 626 C C . LYS A 1 77 ? -16.057 14.527 48.823 1.00 45.41 77 LYS A C 1
ATOM 628 O O . LYS A 1 77 ? -14.852 14.530 49.068 1.00 45.41 77 LYS A O 1
ATOM 633 N N . ALA A 1 78 ? -16.827 15.610 48.792 1.00 43.75 78 ALA A N 1
ATOM 634 C CA . ALA A 1 78 ? -16.444 16.833 49.470 1.00 43.75 78 ALA A CA 1
ATOM 635 C C . ALA A 1 78 ? -16.160 16.465 50.930 1.00 43.75 78 ALA A C 1
ATOM 637 O O . ALA A 1 78 ? -16.921 15.716 51.545 1.00 43.75 78 ALA A O 1
ATOM 638 N N . ASP A 1 79 ? -14.990 16.880 51.385 1.00 47.56 79 ASP A N 1
ATOM 639 C CA . ASP A 1 79 ? -14.557 16.793 52.765 1.00 47.56 79 ASP A CA 1
ATOM 640 C C . ASP A 1 79 ? -15.261 17.937 53.500 1.00 47.56 79 ASP A C 1
ATOM 642 O O . ASP A 1 79 ? -14.869 19.092 53.362 1.00 47.56 79 ASP A O 1
ATOM 646 N N . GLU A 1 80 ? -16.384 17.640 54.154 1.00 46.25 80 GLU A N 1
ATOM 647 C CA . GLU A 1 80 ? -16.981 18.535 55.145 1.00 46.25 80 GLU A CA 1
ATOM 648 C C . GLU A 1 80 ? -16.612 17.986 56.520 1.00 46.25 80 GLU A C 1
ATOM 650 O O . GLU A 1 80 ? -17.037 16.897 56.917 1.00 46.25 80 GLU A O 1
ATOM 655 N N . ASN A 1 81 ? -15.757 18.747 57.199 1.00 55.28 81 ASN A N 1
ATOM 656 C CA . ASN A 1 81 ? -15.320 18.532 58.568 1.00 55.28 81 ASN A CA 1
ATOM 657 C C . ASN A 1 81 ? -16.530 18.315 59.485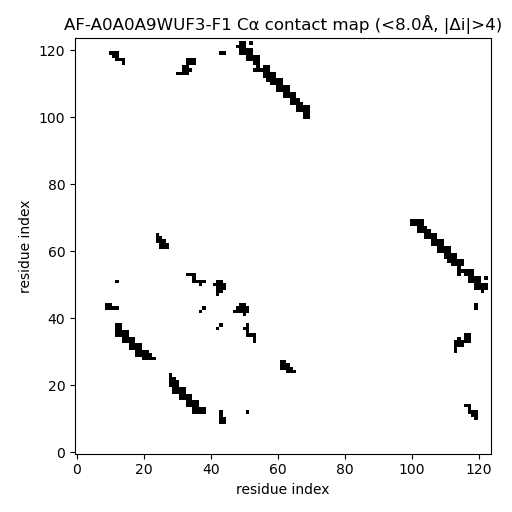 1.00 55.28 81 ASN A C 1
ATOM 659 O O . ASN A 1 81 ? -17.317 19.237 59.669 1.00 55.28 81 ASN A O 1
ATOM 663 N N . ASN A 1 82 ? -16.629 17.147 60.122 1.00 51.28 82 ASN A N 1
ATOM 664 C CA . ASN A 1 82 ? -17.454 16.980 61.315 1.00 51.28 82 ASN A CA 1
ATOM 665 C C . ASN A 1 82 ? -16.614 16.382 62.442 1.00 51.28 82 ASN A C 1
ATOM 667 O O . ASN A 1 82 ? -16.178 15.230 62.409 1.00 51.28 82 ASN A O 1
ATOM 671 N N . VAL A 1 83 ? -16.381 17.250 63.420 1.00 47.88 83 VAL A N 1
ATOM 672 C CA . VAL A 1 83 ? -15.834 16.999 64.746 1.00 47.88 83 VAL A CA 1
ATOM 673 C C . VAL A 1 83 ? -16.917 16.294 65.576 1.00 47.88 83 VAL A C 1
ATOM 675 O O . VAL A 1 83 ? -18.036 16.783 65.664 1.00 47.88 83 VAL A O 1
ATOM 678 N N . TRP A 1 84 ? -16.529 15.168 66.186 1.00 40.47 84 TRP A N 1
ATOM 679 C CA . TRP A 1 84 ? -17.206 14.383 67.237 1.00 40.47 84 TRP A CA 1
ATOM 680 C C . TRP A 1 84 ? -18.375 13.468 66.833 1.00 40.47 84 TRP A C 1
ATOM 682 O O . TRP A 1 84 ? -19.397 13.885 66.300 1.00 40.47 84 TRP A O 1
ATOM 692 N N . GLY A 1 85 ? -18.217 12.183 67.169 1.00 34.69 85 GLY A N 1
ATOM 693 C CA . GLY A 1 85 ? -19.228 11.142 67.014 1.00 34.69 85 GLY A CA 1
ATOM 694 C C . GLY A 1 85 ? -18.615 9.752 67.151 1.00 34.69 85 GLY A C 1
ATOM 695 O O . GLY A 1 85 ? -18.349 9.088 66.151 1.00 34.69 85 GLY A O 1
ATOM 696 N N . ASP A 1 86 ? -18.352 9.355 68.394 1.00 45.44 86 ASP A N 1
ATOM 697 C CA . ASP A 1 86 ? -18.069 7.976 68.795 1.00 45.44 86 ASP A CA 1
ATOM 698 C C . ASP A 1 86 ? -19.237 7.031 68.420 1.00 45.44 86 ASP A C 1
ATOM 700 O O . ASP A 1 86 ? -20.295 7.485 67.983 1.00 45.44 86 ASP A O 1
ATOM 704 N N . VAL A 1 87 ? -19.061 5.729 68.666 1.00 38.69 87 VAL A N 1
ATOM 705 C CA . VAL A 1 87 ? -20.036 4.616 68.541 1.00 38.69 87 VAL A CA 1
ATOM 706 C C . VAL A 1 87 ? -19.820 3.670 67.341 1.00 38.69 87 VAL A C 1
ATOM 708 O O . VAL A 1 87 ? -20.307 3.844 66.224 1.00 38.69 87 VAL A O 1
ATOM 711 N N . GLN A 1 88 ? -19.094 2.591 67.663 1.00 50.00 88 GLN A N 1
ATOM 712 C CA . GLN A 1 88 ? -19.279 1.186 67.262 1.00 50.00 88 GLN A CA 1
ATOM 713 C C . GLN A 1 88 ? -19.752 0.903 65.822 1.00 50.00 88 GLN A C 1
ATOM 715 O O . GLN A 1 88 ? -20.941 0.951 65.500 1.00 50.00 88 GLN A O 1
ATOM 720 N N . LYS A 1 89 ? -18.831 0.429 64.968 1.00 40.00 89 LYS A N 1
ATOM 721 C CA . LYS A 1 89 ? -19.166 -0.145 63.656 1.00 40.00 89 LYS A CA 1
ATOM 722 C C . LYS A 1 89 ? -18.917 -1.650 63.624 1.00 40.00 89 LYS A C 1
ATOM 724 O O . LYS A 1 89 ? -17.782 -2.109 63.598 1.00 40.00 89 LYS A O 1
ATOM 729 N N . LYS A 1 90 ? -20.031 -2.384 63.586 1.00 37.66 90 LYS A N 1
ATOM 730 C CA . LYS A 1 90 ? -20.142 -3.824 63.332 1.00 37.66 90 LYS A CA 1
ATOM 731 C C . LYS A 1 90 ? -19.286 -4.249 62.136 1.00 37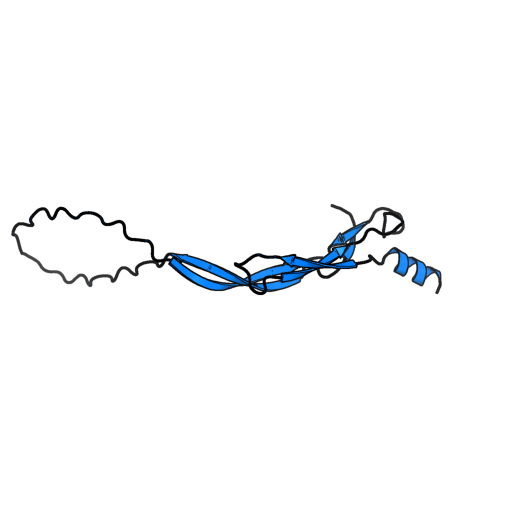.66 90 LYS A C 1
ATOM 733 O O . LYS A 1 90 ? -19.326 -3.615 61.078 1.00 37.66 90 LYS A O 1
ATOM 738 N N . GLU A 1 91 ? -18.579 -5.361 62.302 1.00 35.50 91 GLU A N 1
ATOM 739 C CA . GLU A 1 91 ? -17.829 -6.049 61.256 1.00 35.50 91 GLU A CA 1
ATOM 740 C C . GLU A 1 91 ? -18.784 -6.532 60.156 1.00 35.50 91 GLU A C 1
ATOM 742 O O . GLU A 1 91 ? -19.378 -7.608 60.204 1.00 35.50 91 GLU A O 1
ATOM 747 N N . ALA A 1 92 ? -18.970 -5.701 59.133 1.00 40.69 92 ALA A N 1
ATOM 748 C CA . ALA A 1 92 ? -19.632 -6.123 57.916 1.00 40.69 92 ALA A CA 1
ATOM 749 C C . ALA A 1 92 ? -18.657 -7.008 57.131 1.00 40.69 92 ALA A C 1
ATOM 751 O O . ALA A 1 92 ? -17.733 -6.510 56.485 1.00 40.69 92 ALA A O 1
ATOM 752 N N . HIS A 1 93 ? -18.895 -8.321 57.169 1.00 41.69 93 HIS A N 1
ATOM 753 C CA . HIS A 1 93 ? -18.279 -9.332 56.310 1.00 41.69 93 HIS A CA 1
ATOM 754 C C . HIS A 1 93 ? -18.581 -9.008 54.833 1.00 41.69 93 HIS A C 1
ATOM 756 O O . HIS A 1 93 ? -19.498 -9.534 54.197 1.00 41.69 93 HIS A O 1
ATOM 762 N N . GLN A 1 94 ? -17.834 -8.064 54.265 1.00 51.03 94 GLN A N 1
ATOM 763 C CA . GLN A 1 94 ? -18.035 -7.604 52.903 1.00 51.03 94 GLN A CA 1
ATOM 764 C C . GLN A 1 94 ? -17.394 -8.627 51.963 1.00 51.03 94 GLN A C 1
ATOM 766 O O . GLN A 1 94 ? -16.219 -8.524 51.609 1.00 51.03 94 GLN A O 1
ATOM 771 N N . LYS A 1 95 ? -18.180 -9.630 51.543 1.00 39.44 95 LYS A N 1
ATOM 772 C CA . LYS A 1 95 ? -17.861 -10.481 50.385 1.00 39.44 95 LYS A CA 1
ATOM 773 C C . LYS A 1 95 ? -17.471 -9.555 49.230 1.00 39.44 95 LYS A C 1
ATOM 775 O O . LYS A 1 95 ? -18.330 -8.923 48.611 1.00 39.44 95 LYS A O 1
ATOM 780 N N . LYS A 1 96 ? -16.167 -9.452 48.948 1.00 49.22 96 LYS A N 1
ATOM 781 C CA . LYS A 1 96 ? -15.607 -8.715 47.809 1.00 49.22 96 LYS A CA 1
ATOM 782 C C . LYS A 1 96 ? -16.056 -9.413 46.523 1.00 49.22 96 LYS A C 1
ATOM 784 O O . LYS A 1 96 ? -15.302 -10.166 45.917 1.00 49.22 96 LYS A O 1
ATOM 789 N N . LYS A 1 97 ? -17.300 -9.177 46.088 1.00 51.19 97 LYS A N 1
ATOM 790 C CA . LYS A 1 97 ? -17.769 -9.547 44.747 1.00 51.19 97 LYS A CA 1
ATOM 791 C C . LYS A 1 97 ? -16.855 -8.817 43.763 1.00 51.19 97 LYS A C 1
ATOM 793 O O . LYS A 1 97 ? -16.917 -7.589 43.655 1.00 51.19 97 LYS A O 1
ATOM 798 N N . GLY A 1 98 ? -15.955 -9.561 43.118 1.00 51.78 98 GLY A N 1
ATOM 799 C CA . GLY A 1 98 ? -14.958 -9.032 42.192 1.00 51.78 98 GLY A CA 1
ATOM 800 C C . GLY A 1 98 ? -15.601 -8.036 41.229 1.00 51.78 98 GLY A C 1
ATOM 801 O O . GLY A 1 98 ? -16.538 -8.368 40.501 1.00 51.78 98 GLY A O 1
ATOM 802 N N . ARG A 1 99 ? -15.153 -6.775 41.264 1.00 60.41 99 ARG A N 1
ATOM 803 C CA . ARG A 1 99 ? -15.697 -5.722 40.399 1.00 60.41 99 ARG A CA 1
ATOM 804 C C . ARG A 1 99 ? -15.329 -6.075 38.961 1.00 60.41 99 ARG A C 1
ATOM 806 O O . ARG A 1 99 ? -14.213 -5.780 38.539 1.00 60.41 99 ARG A O 1
ATOM 813 N N . ARG A 1 100 ? -16.258 -6.680 38.210 1.00 63.00 100 ARG A N 1
ATOM 814 C CA . ARG A 1 100 ? -16.105 -6.898 36.765 1.00 63.00 100 ARG A CA 1
ATOM 815 C C . ARG A 1 100 ? -15.698 -5.570 36.122 1.00 63.00 100 ARG A C 1
ATOM 817 O O . ARG A 1 100 ? -16.413 -4.566 36.205 1.00 63.00 100 ARG A O 1
ATOM 824 N N . LYS A 1 101 ? -14.485 -5.552 35.574 1.00 66.69 101 LYS A N 1
ATOM 825 C CA . LYS A 1 101 ? -13.891 -4.426 34.858 1.00 66.69 101 LYS A CA 1
ATOM 826 C C . LYS A 1 101 ? -14.803 -4.103 33.670 1.00 66.69 101 LYS A C 1
ATOM 828 O O . LYS A 1 101 ? -14.948 -4.915 32.768 1.00 66.69 101 LYS A O 1
ATOM 833 N N . ARG A 1 102 ? -15.485 -2.951 33.694 1.00 77.56 102 ARG A N 1
ATOM 834 C CA . ARG A 1 102 ? -16.359 -2.536 32.585 1.00 77.56 102 ARG A CA 1
ATOM 835 C C . ARG A 1 102 ? -15.463 -1.968 31.484 1.00 77.56 102 ARG A C 1
ATOM 837 O O . ARG A 1 102 ? -14.971 -0.853 31.630 1.00 77.56 102 ARG A O 1
ATOM 844 N N . TYR A 1 103 ? -15.208 -2.732 30.432 1.00 84.69 103 TYR A N 1
ATOM 845 C CA . TYR A 1 103 ? -14.526 -2.232 29.239 1.00 84.69 103 TYR A CA 1
ATOM 846 C C . TYR A 1 103 ? -15.505 -1.403 28.396 1.00 84.69 103 TYR A C 1
ATOM 848 O O . TYR A 1 103 ? -16.716 -1.624 28.445 1.00 84.69 103 TYR A O 1
ATOM 856 N N . ARG A 1 104 ? -14.999 -0.400 27.680 1.00 88.75 104 ARG A N 1
ATOM 857 C CA . ARG A 1 104 ? -15.728 0.296 26.615 1.00 88.75 104 ARG A CA 1
ATOM 858 C C . ARG A 1 104 ? -14.921 0.169 25.339 1.00 88.75 104 ARG A C 1
ATOM 860 O O . ARG A 1 104 ? -13.745 0.527 25.346 1.00 88.75 104 ARG A O 1
ATOM 867 N N . CYS A 1 105 ? -15.557 -0.324 24.292 1.00 91.50 105 CYS A N 1
ATOM 868 C CA . CYS A 1 105 ? -14.944 -0.504 22.990 1.00 91.50 105 CYS A CA 1
ATOM 869 C C . CYS A 1 105 ? -15.482 0.541 22.021 1.00 91.50 105 CYS A C 1
ATOM 871 O O . CYS A 1 105 ? -16.652 0.917 22.112 1.00 91.50 105 CYS A O 1
ATOM 873 N N . LEU A 1 106 ? -14.607 1.052 21.165 1.00 94.19 106 LEU A N 1
ATOM 874 C CA . LEU A 1 106 ? -14.945 2.041 20.151 1.00 94.19 106 LEU A CA 1
ATOM 875 C C . LEU A 1 106 ? -13.984 1.930 18.966 1.00 94.19 106 LEU A C 1
ATOM 877 O O . LEU A 1 106 ? -12.859 1.450 19.117 1.00 94.19 106 LEU A O 1
ATOM 881 N N . TRP A 1 107 ? -14.427 2.404 17.805 1.00 95.75 107 TRP A N 1
ATOM 882 C CA . TRP A 1 107 ? -13.597 2.526 16.612 1.00 95.75 107 TRP A CA 1
ATOM 883 C C . TRP A 1 107 ? -12.672 3.737 16.731 1.00 95.75 107 TRP A C 1
ATOM 885 O O . TRP A 1 107 ? -13.138 4.866 16.887 1.00 95.75 107 TRP A O 1
ATOM 895 N N . VAL A 1 108 ? -11.362 3.509 16.666 1.00 95.81 108 VAL A N 1
ATOM 896 C CA . VAL A 1 108 ? -10.344 4.569 16.629 1.00 95.81 108 VAL A CA 1
ATOM 897 C C . VAL A 1 108 ? -9.706 4.634 15.247 1.00 95.81 108 VAL A C 1
ATOM 899 O O . VAL A 1 108 ? -9.371 3.598 14.686 1.00 95.81 108 VAL A O 1
ATOM 902 N N . LYS A 1 109 ? -9.510 5.840 14.704 1.00 96.88 109 LYS A N 1
ATOM 903 C CA . LYS A 1 109 ? -8.721 6.034 13.479 1.00 96.88 109 LYS A CA 1
ATOM 904 C C . LYS A 1 109 ? -7.246 5.792 13.788 1.00 96.88 109 LYS A C 1
ATOM 906 O O . LYS A 1 109 ? -6.725 6.371 14.744 1.00 96.88 109 LYS A O 1
ATOM 911 N N . VAL A 1 110 ? -6.597 4.933 13.012 1.00 96.12 110 VAL A N 1
ATOM 912 C CA . VAL A 1 110 ? -5.171 4.622 13.132 1.00 96.12 110 VAL A CA 1
ATOM 913 C C . VAL A 1 110 ? -4.518 4.637 11.747 1.00 96.12 110 VAL A C 1
ATOM 915 O O . VAL A 1 110 ? -5.125 4.158 10.786 1.00 96.12 110 VAL A O 1
ATOM 918 N N . PRO A 1 111 ? -3.288 5.165 11.621 1.00 97.00 111 PRO A N 1
ATOM 919 C CA . PRO A 1 111 ? -2.533 5.060 10.382 1.00 97.00 111 PRO A CA 1
ATOM 920 C C . PRO A 1 111 ? -2.069 3.612 10.183 1.00 97.00 111 PRO A C 1
ATOM 922 O O . PRO A 1 111 ? -1.489 3.012 11.091 1.00 97.00 111 PRO A O 1
ATOM 925 N N . TYR A 1 112 ? -2.314 3.054 9.000 1.00 95.12 112 TYR A N 1
ATOM 926 C CA . TYR A 1 112 ? -1.869 1.718 8.614 1.00 95.12 112 TYR A CA 1
ATOM 927 C C . TYR A 1 112 ? -1.006 1.788 7.342 1.00 95.12 112 TYR A C 1
ATOM 929 O O . TYR A 1 112 ? -1.471 2.337 6.341 1.00 95.12 112 TYR A O 1
ATOM 937 N N . PRO A 1 113 ? 0.238 1.273 7.365 1.00 95.88 113 PRO A N 1
ATOM 938 C CA . PRO A 1 113 ? 1.151 1.347 6.229 1.00 95.88 113 PRO A CA 1
ATOM 939 C C . PRO A 1 113 ? 0.774 0.332 5.142 1.00 95.88 113 PRO A C 1
ATOM 941 O O . PRO A 1 113 ? 0.725 -0.874 5.393 1.00 95.88 113 PRO A O 1
ATOM 944 N N . VAL A 1 114 ? 0.551 0.817 3.922 1.00 94.88 114 VAL A N 1
ATOM 945 C CA . VAL A 1 114 ? 0.194 0.007 2.752 1.00 94.88 114 VAL A CA 1
ATOM 946 C C . VAL A 1 114 ? 1.141 0.327 1.596 1.00 94.88 114 VAL A C 1
ATOM 948 O O . VAL A 1 114 ? 1.159 1.461 1.114 1.00 94.88 114 VAL A O 1
ATOM 951 N N . PRO A 1 115 ? 1.944 -0.649 1.140 1.00 94.69 115 PRO A N 1
ATOM 952 C CA . PRO A 1 115 ? 2.668 -0.535 -0.120 1.00 94.69 115 PRO A CA 1
ATOM 953 C C . PRO A 1 115 ? 1.689 -0.402 -1.291 1.00 94.69 115 PRO A C 1
ATOM 955 O O . PRO A 1 115 ? 0.828 -1.265 -1.474 1.00 94.69 115 PRO A O 1
ATOM 958 N N . GLU A 1 116 ? 1.822 0.660 -2.084 1.00 93.94 116 GLU A N 1
ATOM 959 C CA . GLU A 1 116 ? 1.001 0.884 -3.286 1.00 93.94 116 GLU A CA 1
ATOM 960 C C . GLU A 1 116 ? 1.767 0.655 -4.590 1.00 93.94 116 GLU A C 1
ATOM 962 O O . GLU A 1 116 ? 1.138 0.357 -5.603 1.00 93.94 116 GLU A O 1
ATOM 967 N N . ASP A 1 117 ? 3.100 0.714 -4.531 1.00 94.00 117 ASP A N 1
ATOM 968 C CA . ASP A 1 117 ? 3.998 0.674 -5.682 1.00 94.00 117 ASP A CA 1
ATOM 969 C C . ASP A 1 117 ? 5.287 -0.100 -5.357 1.00 94.00 117 ASP A C 1
ATOM 971 O O . ASP A 1 117 ? 5.571 -0.438 -4.200 1.00 94.00 117 ASP A O 1
ATOM 975 N N . CYS A 1 118 ? 6.093 -0.349 -6.389 1.00 94.25 118 CYS A N 1
ATOM 976 C CA . CYS A 1 118 ? 7.417 -0.954 -6.279 1.00 94.25 118 CYS A CA 1
ATOM 977 C C . CYS A 1 118 ? 8.453 -0.086 -6.981 1.00 94.25 118 CYS A C 1
ATOM 979 O O . CYS A 1 118 ? 8.179 0.512 -8.020 1.00 94.25 118 CYS A O 1
ATOM 981 N N . VAL A 1 119 ? 9.651 -0.036 -6.411 1.00 93.81 119 VAL A N 1
ATOM 982 C CA . VAL A 1 119 ? 10.761 0.777 -6.907 1.00 93.81 119 VAL A CA 1
ATOM 983 C C . VAL A 1 119 ? 12.005 -0.078 -7.079 1.00 93.81 119 VAL A C 1
ATOM 985 O O . VAL A 1 119 ? 12.202 -1.072 -6.377 1.00 93.81 119 VAL A O 1
ATOM 988 N N . CYS A 1 120 ? 12.851 0.320 -8.023 1.00 93.38 120 CYS A N 1
ATOM 989 C CA . CYS A 1 120 ? 14.170 -0.264 -8.178 1.00 93.38 120 CYS A CA 1
ATOM 990 C C . CYS A 1 120 ? 15.114 0.347 -7.138 1.00 93.38 120 CYS A C 1
ATOM 992 O O . CYS A 1 120 ? 15.424 1.536 -7.216 1.00 93.38 120 CYS A O 1
ATOM 994 N N . ALA A 1 121 ? 15.541 -0.440 -6.151 1.00 92.38 121 ALA A N 1
ATOM 995 C CA . ALA A 1 121 ? 16.462 0.018 -5.114 1.00 92.38 121 ALA A CA 1
ATOM 996 C C . ALA A 1 121 ? 17.370 -1.119 -4.626 1.00 92.38 121 ALA A C 1
ATOM 998 O O . ALA A 1 121 ? 17.190 -2.291 -4.974 1.00 92.38 121 ALA A O 1
ATOM 999 N N . CYS A 1 122 ? 18.376 -0.778 -3.826 1.00 89.62 122 CYS A N 1
ATOM 1000 C CA . CYS A 1 122 ? 19.207 -1.781 -3.171 1.00 89.62 122 CYS A CA 1
ATOM 1001 C C . CYS A 1 122 ? 18.338 -2.634 -2.238 1.00 89.62 122 CYS A C 1
ATOM 1003 O O . CYS A 1 122 ? 17.557 -2.097 -1.450 1.00 89.62 122 CYS A O 1
ATOM 1005 N N . ALA A 1 123 ? 18.469 -3.957 -2.339 1.00 73.19 123 ALA A N 1
ATOM 1006 C CA . ALA A 1 123 ? 17.916 -4.843 -1.326 1.00 73.19 123 ALA A CA 1
ATOM 1007 C C . ALA A 1 123 ? 18.702 -4.620 -0.026 1.00 73.19 123 ALA A C 1
ATOM 1009 O O . ALA A 1 123 ? 19.932 -4.672 -0.048 1.00 73.19 123 ALA A O 1
ATOM 1010 N N . LEU A 1 124 ? 17.991 -4.307 1.059 1.00 60.06 124 LEU A N 1
ATOM 1011 C CA . LEU A 1 124 ? 18.530 -4.314 2.420 1.00 60.06 124 LEU A CA 1
ATOM 1012 C C . LEU A 1 124 ? 18.596 -5.746 2.955 1.00 60.06 124 LEU A C 1
ATOM 1014 O O . LEU A 1 124 ? 17.681 -6.533 2.614 1.00 60.06 124 LEU A O 1
#

Foldseek 3Di:
DVVVVVLCVLFFWDWDWDWDAPDPQKPVRTDIAIDTDWDPVNASDVVGAWTKDFDFFDWDWIWGKDKDFPDDPPPPDPDDDDPDDDDDDDPDPPPPPPDPGDIDIDIDTDTDTGRPGIGTDHDD

Secondary structure (DSSP, 8-state):
-HHHHHHHHHHPPPEEEEEEE--TTEESSEEEEEEEPPPTTS-SSSSS--EEEEPPPEEEEEEEEEEEE---------------------------------EEEEEEEEEEEE---EEEE---

Sequence (124 aa):
DTVRDWLVSRGTCPISYAWRDLGSDFWPRWVRTAVCLRPPTGTCSWPPGMSCVSAPPKHLQVLRWHCRLRKKSKRKKADENNVWGDVQKKEAHQKKKGRRKRYRCLWVKVPYPVPEDCVCACAL

InterPro domains:
  IPR008717 Noggin [PF05806] (3-122)
  IPR008717 Noggin [PTHR10494] (3-122)
  IPR029034 Cystine-knot cytokine [G3DSA:2.10.90.10] (1-122)
  IPR029034 Cystine-knot cytokine [SSF57501] (3-122)

pLDDT: mean 81.03, std 19.66, range [34.69, 97.12]

Solvent-accessible surface area (backbone atoms only — not comparable to full-atom values): 7783 Å² total; per-residue (Å²): 110,73,69,58,54,50,51,50,63,45,42,54,44,54,71,44,81,44,78,42,79,69,45,91,50,29,43,75,33,65,43,80,28,43,44,60,42,81,56,97,80,66,38,24,42,87,74,76,73,22,26,56,37,74,33,84,52,47,69,44,82,32,32,33,61,44,74,43,75,60,76,76,78,75,76,74,73,81,86,73,91,77,85,85,81,85,84,86,82,78,88,73,84,70,77,79,71,76,78,76,80,55,66,49,69,47,78,38,82,41,79,42,78,35,28,75,49,44,36,60,36,72,77,128